Protein AF-B6QK95-F1 (afdb_monomer_lite)

Radius of gyration: 20.12 Å; chains: 1; bounding box: 38×58×38 Å

Foldseek 3Di:
DPVVVCVVVVVDFKDFDWDLLQDQVNLVVDPHHHPQVVCCVVPVDGDTHTPDMDGHPDD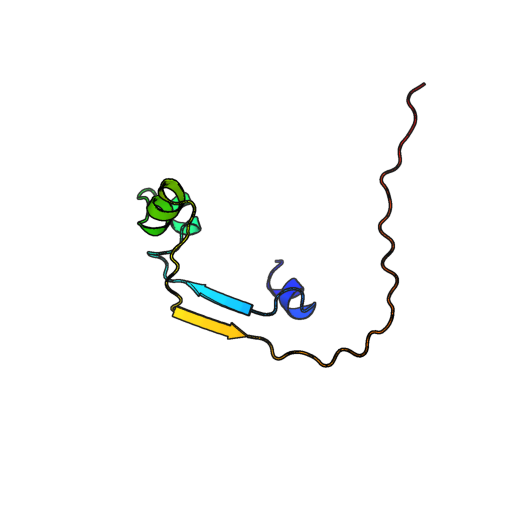PDPDPDDPDDDDDDDPDDDD

Structure (mmCIF, N/CA/C/O backbone):
data_AF-B6QK95-F1
#
_entry.id   AF-B6QK95-F1
#
loop_
_atom_site.group_PDB
_atom_site.id
_atom_site.type_symbol
_atom_site.label_atom_id
_atom_site.label_alt_id
_atom_site.label_comp_id
_atom_site.label_asym_id
_atom_site.label_entity_id
_atom_site.label_seq_id
_atom_site.pdbx_PDB_ins_code
_atom_site.Cartn_x
_atom_site.Cartn_y
_atom_site.Cartn_z
_atom_site.occupancy
_atom_site.B_iso_or_equiv
_atom_site.auth_seq_id
_atom_site.auth_comp_id
_atom_site.auth_asym_id
_atom_site.auth_atom_id
_atom_site.pdbx_PDB_model_num
ATOM 1 N N . MET A 1 1 ? -8.880 4.599 -14.079 1.00 58.28 1 MET A N 1
ATOM 2 C CA . MET A 1 1 ? -8.007 4.763 -15.269 1.00 58.28 1 MET A CA 1
ATOM 3 C C . MET A 1 1 ? -6.774 5.621 -14.939 1.00 58.28 1 MET A C 1
ATOM 5 O O . MET A 1 1 ? -6.520 6.600 -15.618 1.00 58.28 1 MET A O 1
ATOM 9 N N . CYS A 1 2 ? -5.995 5.283 -13.904 1.00 84.75 2 CYS A N 1
ATOM 10 C CA . CYS A 1 2 ? -4.826 6.084 -13.488 1.00 84.75 2 CYS A CA 1
ATOM 11 C C . CYS A 1 2 ? -3.538 5.251 -13.409 1.00 84.75 2 CYS A C 1
ATOM 13 O O . CYS A 1 2 ? -2.515 5.686 -13.916 1.00 84.75 2 CYS A O 1
ATOM 15 N N . LEU A 1 3 ? -3.602 4.011 -12.905 1.00 85.56 3 LEU A N 1
ATOM 16 C CA . LEU A 1 3 ? -2.419 3.153 -12.740 1.00 85.56 3 LEU A CA 1
ATOM 17 C C . LEU A 1 3 ? -1.634 2.923 -14.039 1.00 85.56 3 LEU A C 1
ATOM 19 O O . LEU A 1 3 ? -0.421 3.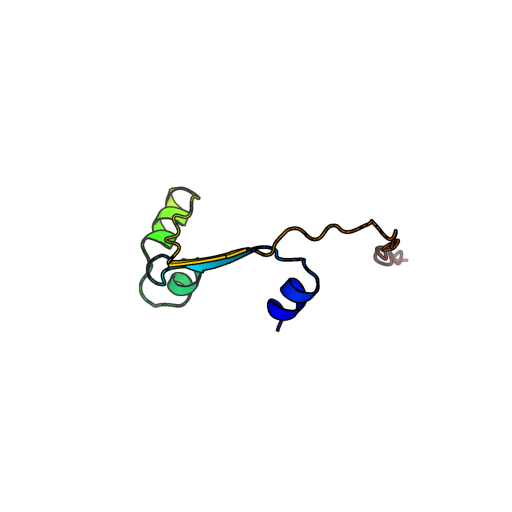091 -14.050 1.00 85.56 3 LEU A O 1
ATOM 23 N N . ARG A 1 4 ? -2.310 2.600 -15.152 1.00 86.31 4 ARG A N 1
ATOM 24 C CA . ARG A 1 4 ? -1.637 2.416 -16.450 1.00 86.31 4 ARG A CA 1
ATOM 25 C C . ARG A 1 4 ? -0.931 3.692 -16.915 1.00 86.31 4 ARG A C 1
ATOM 27 O O . ARG A 1 4 ? 0.224 3.624 -17.317 1.00 86.31 4 ARG A O 1
ATOM 34 N N . GLN A 1 5 ? -1.601 4.841 -16.812 1.00 89.69 5 GLN A N 1
ATOM 35 C CA . GLN A 1 5 ? -1.027 6.130 -17.205 1.00 89.69 5 GLN A CA 1
ATOM 36 C C . GLN A 1 5 ? 0.175 6.495 -16.330 1.00 89.69 5 GLN A C 1
ATOM 38 O O . GLN A 1 5 ? 1.213 6.876 -16.861 1.00 89.69 5 GLN A O 1
ATOM 43 N N . SER A 1 6 ? 0.078 6.323 -15.010 1.00 89.69 6 SER A N 1
ATOM 44 C CA . SER A 1 6 ? 1.198 6.556 -14.095 1.00 89.69 6 SER A CA 1
ATOM 45 C C . SER A 1 6 ? 2.354 5.587 -14.348 1.00 89.69 6 SER A C 1
ATOM 47 O O . SER A 1 6 ? 3.515 5.989 -14.285 1.00 89.69 6 SER A O 1
ATOM 49 N N . TYR A 1 7 ? 2.072 4.331 -14.715 1.00 87.69 7 TYR A N 1
ATOM 50 C CA . TYR A 1 7 ? 3.111 3.379 -15.106 1.00 87.69 7 TYR A CA 1
ATOM 51 C C . TYR A 1 7 ? 3.809 3.812 -16.399 1.00 87.69 7 TYR A C 1
ATOM 53 O O . TYR A 1 7 ? 5.037 3.792 -16.460 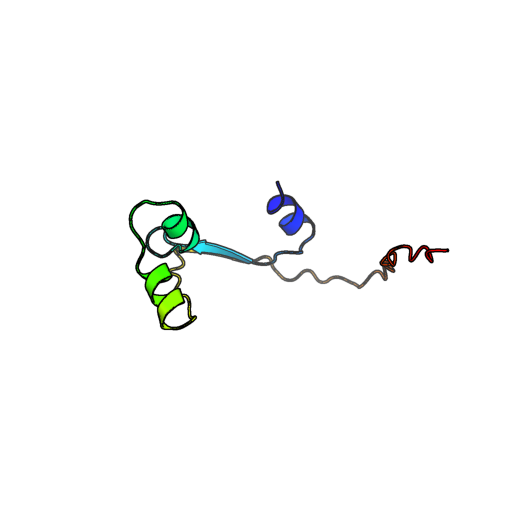1.00 87.69 7 TYR A O 1
ATOM 61 N N . GLU A 1 8 ? 3.055 4.242 -17.414 1.00 86.44 8 GLU A N 1
ATOM 62 C CA . GLU A 1 8 ? 3.576 4.745 -18.694 1.00 86.44 8 GLU A CA 1
ATOM 63 C C . GLU A 1 8 ? 4.388 6.041 -18.520 1.00 86.44 8 GLU A C 1
ATOM 65 O O . GLU A 1 8 ? 5.463 6.179 -19.104 1.00 86.44 8 GLU A O 1
ATOM 70 N N . ARG A 1 9 ? 3.941 6.957 -17.651 1.00 89.56 9 ARG A N 1
ATOM 71 C CA . ARG A 1 9 ? 4.667 8.190 -17.283 1.00 89.56 9 ARG A CA 1
ATOM 72 C C . ARG A 1 9 ? 5.890 7.940 -16.392 1.00 89.56 9 ARG A C 1
ATOM 74 O O . ARG A 1 9 ? 6.719 8.838 -16.219 1.00 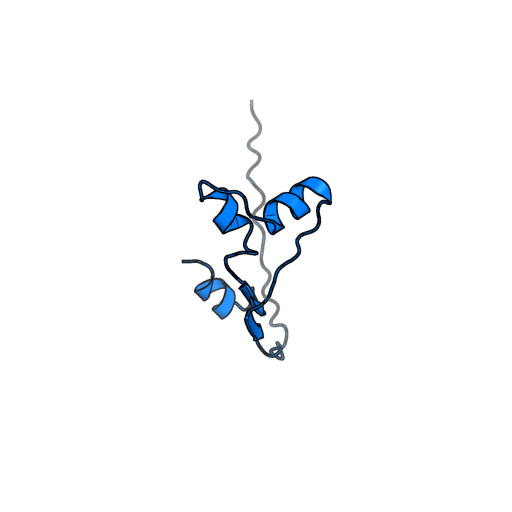89.56 9 ARG A O 1
ATOM 81 N N . GLN A 1 10 ? 6.037 6.711 -15.893 1.00 87.12 10 GLN A N 1
ATOM 82 C CA . GLN A 1 10 ? 7.050 6.292 -14.921 1.00 87.12 10 GLN A CA 1
ATOM 83 C C . GLN A 1 10 ? 6.936 7.040 -13.578 1.00 87.12 10 GLN A C 1
ATOM 85 O O . GLN A 1 10 ? 7.938 7.285 -12.917 1.00 87.12 10 GLN A O 1
ATOM 90 N N . GLU A 1 11 ? 5.715 7.416 -13.194 1.00 89.69 11 GLU A N 1
ATOM 91 C CA . GLU A 1 11 ? 5.382 7.983 -11.877 1.00 89.69 11 GLU A CA 1
ATOM 92 C C . GLU A 1 11 ? 5.336 6.893 -10.795 1.00 89.69 11 GLU A C 1
ATOM 94 O O . GLU A 1 11 ? 5.585 7.165 -9.626 1.00 89.69 11 GLU A O 1
ATOM 99 N N . ILE A 1 12 ? 5.046 5.652 -11.197 1.00 89.88 12 ILE A N 1
ATOM 100 C CA . ILE A 1 12 ? 5.135 4.459 -10.354 1.00 89.88 12 ILE A CA 1
ATOM 101 C C . ILE A 1 12 ? 6.190 3.511 -10.924 1.00 89.88 12 ILE A C 1
ATOM 103 O O . ILE A 1 12 ? 6.195 3.188 -12.117 1.00 89.88 12 ILE A O 1
ATOM 107 N N . THR A 1 13 ? 7.101 3.079 -10.061 1.00 90.19 13 THR A N 1
ATOM 108 C CA . THR A 1 13 ? 8.198 2.161 -10.400 1.00 90.19 13 THR A CA 1
ATOM 109 C C . THR A 1 13 ? 7.942 0.750 -9.901 1.00 90.19 13 THR A C 1
ATOM 111 O O . THR A 1 13 ? 8.516 -0.192 -10.437 1.00 90.19 13 THR A O 1
ATOM 114 N N . GLU A 1 14 ? 7.047 0.595 -8.930 1.00 89.75 14 GLU A N 1
ATOM 115 C CA . GLU A 1 14 ? 6.794 -0.664 -8.251 1.00 89.75 14 GLU A CA 1
ATOM 116 C C . GLU A 1 14 ? 5.293 -0.906 -8.092 1.00 89.75 14 GLU A C 1
ATOM 118 O O . GLU A 1 14 ? 4.530 -0.004 -7.740 1.00 89.75 14 GLU A O 1
ATOM 123 N N . VAL A 1 15 ? 4.879 -2.143 -8.354 1.00 90.00 15 VAL A N 1
ATOM 124 C CA . VAL A 1 15 ? 3.520 -2.625 -8.106 1.00 90.00 15 VAL A CA 1
ATOM 125 C C . VAL A 1 15 ? 3.620 -3.933 -7.332 1.00 90.00 15 VAL A C 1
ATOM 127 O O . VAL A 1 15 ? 4.277 -4.871 -7.783 1.00 90.00 15 VAL A O 1
ATOM 130 N N . ARG A 1 16 ? 2.963 -3.994 -6.169 1.00 90.81 16 ARG A N 1
ATOM 131 C CA . ARG A 1 16 ? 2.898 -5.184 -5.311 1.00 90.81 16 ARG A CA 1
ATOM 132 C C . ARG A 1 16 ? 1.482 -5.746 -5.298 1.00 90.81 16 ARG A C 1
ATOM 134 O O . ARG A 1 16 ? 0.525 -4.997 -5.109 1.00 90.81 16 ARG A O 1
ATOM 141 N N . TRP A 1 17 ? 1.364 -7.058 -5.452 1.00 92.00 17 TRP A N 1
ATOM 142 C CA . TRP A 1 17 ? 0.138 -7.793 -5.161 1.00 92.00 17 TRP A CA 1
ATOM 143 C C . TRP A 1 17 ? 0.158 -8.206 -3.700 1.00 92.00 17 TRP A C 1
ATOM 145 O O . TRP A 1 17 ? 1.150 -8.754 -3.219 1.00 92.00 17 TRP A O 1
ATOM 155 N N . ILE A 1 18 ? -0.927 -7.906 -2.996 1.00 90.88 18 ILE A N 1
ATOM 156 C CA . ILE A 1 18 ? -1.032 -8.113 -1.556 1.00 90.88 18 ILE A CA 1
ATOM 157 C C . ILE A 1 18 ? -2.157 -9.094 -1.268 1.00 90.88 18 ILE A C 1
ATOM 159 O O . ILE A 1 18 ? -3.211 -9.042 -1.911 1.00 90.88 18 ILE A O 1
ATOM 163 N N . ASN A 1 19 ? -1.939 -9.963 -0.288 1.00 89.12 19 ASN A N 1
ATOM 164 C CA . ASN A 1 19 ? -2.916 -10.964 0.088 1.00 89.12 19 ASN A CA 1
ATOM 165 C C . ASN A 1 19 ? -4.194 -10.280 0.590 1.00 89.12 19 ASN A C 1
ATOM 167 O O . ASN A 1 19 ? -4.134 -9.422 1.476 1.00 89.12 19 ASN A O 1
ATOM 171 N N . GLY A 1 20 ? -5.355 -10.687 0.069 1.00 85.69 20 GLY A N 1
ATOM 172 C CA . GLY A 1 20 ? -6.651 -10.102 0.429 1.00 85.69 20 GLY A CA 1
ATOM 173 C C . GLY A 1 20 ? -6.947 -10.135 1.933 1.00 85.69 20 GLY A C 1
ATOM 174 O O . GLY A 1 20 ? -7.489 -9.174 2.470 1.00 85.69 20 GLY A O 1
ATOM 175 N N . ASN A 1 21 ? -6.500 -11.172 2.649 1.00 84.44 21 ASN A N 1
ATOM 176 C CA . ASN A 1 21 ? -6.682 -11.271 4.103 1.00 84.44 21 ASN A CA 1
ATOM 177 C C . ASN A 1 21 ? -5.850 -10.242 4.890 1.00 84.44 21 ASN A C 1
ATOM 179 O O . ASN A 1 21 ? -6.159 -9.957 6.048 1.00 84.44 21 ASN A O 1
ATOM 183 N N . SER A 1 22 ? -4.816 -9.677 4.262 1.00 86.88 22 SER A N 1
ATOM 184 C CA . SER A 1 22 ? -3.953 -8.621 4.803 1.00 86.88 22 SER A CA 1
ATOM 185 C C . SER A 1 22 ? -4.212 -7.247 4.167 1.00 86.88 22 SER A C 1
ATOM 187 O O . SER A 1 22 ? -3.479 -6.298 4.429 1.00 86.88 22 SER A O 1
ATOM 189 N N . ASN A 1 23 ? -5.252 -7.111 3.333 1.00 87.94 23 ASN A N 1
ATOM 190 C CA . ASN A 1 23 ? -5.567 -5.861 2.648 1.00 87.94 23 ASN A CA 1
ATOM 191 C C . ASN A 1 23 ? -6.508 -4.986 3.505 1.00 87.94 23 ASN A C 1
ATOM 193 O O . ASN A 1 23 ? -7.694 -5.306 3.637 1.00 87.94 23 ASN A O 1
ATOM 197 N N . PRO A 1 24 ? -6.033 -3.858 4.064 1.00 86.25 24 PRO A N 1
ATOM 198 C CA . PRO A 1 24 ? -6.867 -2.986 4.887 1.00 86.25 24 PRO A CA 1
ATOM 199 C C . PRO A 1 24 ? -7.974 -2.301 4.075 1.00 86.25 24 PRO A C 1
ATOM 201 O O . PRO A 1 24 ? -9.060 -2.091 4.603 1.00 86.25 24 PRO A O 1
ATOM 204 N N . ALA A 1 25 ? -7.749 -2.006 2.789 1.00 86.62 25 ALA A N 1
ATOM 205 C CA . ALA A 1 25 ? -8.768 -1.387 1.942 1.00 86.62 25 ALA A CA 1
ATOM 206 C C . ALA A 1 25 ? -9.949 -2.338 1.695 1.00 86.62 25 ALA A C 1
ATOM 208 O O . ALA A 1 25 ? -11.102 -1.923 1.751 1.00 86.62 25 ALA A O 1
ATOM 209 N N . ASP A 1 26 ? -9.664 -3.626 1.485 1.00 85.00 26 ASP A N 1
ATOM 210 C CA . ASP A 1 26 ? -10.694 -4.662 1.353 1.00 85.00 26 ASP A CA 1
ATOM 211 C C . ASP A 1 26 ? -11.507 -4.795 2.651 1.00 85.00 26 ASP A C 1
ATOM 213 O O . ASP A 1 26 ? -12.738 -4.782 2.622 1.00 85.00 26 ASP A O 1
ATOM 217 N N . ALA A 1 27 ? -10.832 -4.804 3.805 1.00 84.00 27 ALA A N 1
ATOM 218 C CA . ALA A 1 27 ? -11.486 -4.843 5.112 1.00 84.00 27 ALA A CA 1
ATOM 219 C C . ALA A 1 27 ? -12.405 -3.648 5.385 1.00 84.00 27 ALA A C 1
ATOM 221 O O . ALA A 1 27 ? -13.445 -3.827 6.007 1.00 84.00 27 ALA A O 1
ATOM 222 N N . MET A 1 28 ? -12.065 -2.453 4.893 1.00 83.44 28 MET A N 1
ATOM 223 C CA . MET A 1 28 ? -12.929 -1.270 5.010 1.00 83.44 28 MET A CA 1
ATOM 224 C C . MET A 1 28 ? -14.229 -1.389 4.201 1.00 83.44 28 MET A C 1
ATOM 226 O O . MET A 1 28 ? -15.194 -0.690 4.494 1.00 83.44 28 MET A O 1
ATOM 230 N N . THR A 1 29 ? -14.264 -2.257 3.186 1.00 85.12 29 THR A N 1
ATOM 231 C CA . THR A 1 29 ? -15.440 -2.463 2.319 1.00 85.12 29 THR A CA 1
ATOM 232 C C . THR A 1 29 ? -16.247 -3.719 2.654 1.00 85.12 29 THR A C 1
ATOM 234 O O . THR A 1 29 ? -17.367 -3.881 2.167 1.00 85.12 29 THR A O 1
ATOM 237 N N . LYS A 1 30 ? -15.705 -4.609 3.492 1.00 83.19 30 LYS A N 1
ATOM 238 C CA . LYS A 1 30 ? -16.350 -5.853 3.929 1.00 83.19 30 LYS A CA 1
ATOM 239 C C . LYS A 1 30 ? -16.992 -5.694 5.304 1.00 83.19 30 LYS A C 1
ATOM 241 O O . LYS A 1 30 ? -16.658 -4.811 6.081 1.00 83.19 30 LYS A O 1
ATOM 246 N N . SER A 1 31 ? -17.905 -6.607 5.632 1.00 78.38 31 SER A N 1
ATOM 247 C CA . SER A 1 31 ? -18.595 -6.608 6.927 1.00 78.38 31 SER A CA 1
ATOM 248 C C . SER A 1 31 ? -17.715 -7.051 8.101 1.00 78.38 31 SER A C 1
ATOM 250 O O . SER A 1 31 ? -18.013 -6.710 9.243 1.00 78.38 31 SER A O 1
ATOM 252 N N . LYS A 1 32 ? -16.644 -7.816 7.849 1.00 81.25 32 LYS A N 1
ATOM 253 C CA . LYS A 1 32 ? -15.704 -8.281 8.880 1.00 81.25 32 LYS A CA 1
ATOM 254 C C . LYS A 1 32 ? -14.366 -7.541 8.761 1.00 81.25 32 LYS A C 1
ATOM 256 O O . LYS A 1 32 ? -13.781 -7.581 7.676 1.00 81.25 32 LYS A O 1
ATOM 261 N N . PRO A 1 33 ? -13.852 -6.935 9.849 1.00 80.38 33 PRO A N 1
ATOM 262 C CA . PRO A 1 33 ? -12.533 -6.314 9.845 1.00 80.38 33 PRO A CA 1
ATOM 263 C C . PRO A 1 33 ? -11.438 -7.377 9.682 1.00 80.38 33 PRO A C 1
ATOM 265 O O . PRO A 1 33 ? -11.577 -8.506 10.160 1.00 80.38 33 PRO A O 1
ATOM 268 N N . CYS A 1 34 ? -10.338 -7.021 9.013 1.00 85.62 34 CYS A N 1
ATOM 269 C CA . CYS A 1 34 ? -9.163 -7.883 8.908 1.00 85.62 34 CYS A CA 1
ATOM 270 C C . CYS A 1 34 ? -8.127 -7.534 9.979 1.00 85.62 34 CYS A C 1
ATOM 272 O O . CYS A 1 34 ? -8.091 -6.423 10.515 1.00 85.62 34 CYS A O 1
ATOM 274 N N . ARG A 1 35 ? -7.235 -8.487 10.255 1.00 85.81 35 ARG A N 1
ATOM 275 C CA . ARG A 1 35 ? -6.151 -8.307 11.224 1.00 85.81 35 ARG A CA 1
ATOM 276 C C . ARG A 1 35 ? -5.225 -7.142 10.851 1.00 85.81 35 ARG A C 1
ATOM 278 O O . ARG A 1 35 ? -4.797 -6.418 11.740 1.00 85.81 35 ARG A O 1
ATOM 285 N N . ALA A 1 36 ? -4.958 -6.928 9.561 1.00 86.94 36 ALA A N 1
ATOM 286 C CA . ALA A 1 36 ? -4.110 -5.824 9.108 1.00 86.94 36 ALA A CA 1
ATOM 287 C C . ALA A 1 36 ? -4.728 -4.445 9.402 1.00 86.94 36 ALA A C 1
ATOM 289 O O . ALA A 1 36 ? -4.006 -3.511 9.741 1.00 86.94 36 ALA A O 1
ATOM 290 N N . LEU A 1 37 ? -6.059 -4.323 9.329 1.00 88.81 37 LEU A N 1
ATOM 291 C CA . LEU A 1 37 ? -6.762 -3.097 9.709 1.00 88.81 37 LEU A CA 1
ATOM 292 C C . LEU A 1 37 ? -6.703 -2.866 11.226 1.00 88.81 37 LEU A C 1
ATOM 294 O O . LEU A 1 37 ? -6.462 -1.744 11.656 1.00 88.81 37 LEU A O 1
ATOM 298 N N . GLN A 1 38 ? -6.868 -3.922 12.027 1.00 89.00 38 GLN A N 1
ATOM 299 C CA . GLN A 1 38 ? -6.730 -3.837 13.484 1.00 89.00 38 GLN A CA 1
ATOM 300 C C . GLN A 1 38 ? -5.313 -3.395 13.892 1.00 89.00 38 GLN A C 1
ATOM 302 O O . GLN A 1 38 ? -5.161 -2.441 14.646 1.00 89.00 38 GLN A O 1
ATOM 307 N N . GLU A 1 39 ? -4.272 -4.024 13.333 1.00 90.88 39 GLU A N 1
ATOM 308 C CA . GLU A 1 39 ? -2.874 -3.654 13.602 1.00 90.88 39 GLU A CA 1
ATOM 309 C C . GLU A 1 39 ? -2.571 -2.203 13.197 1.00 90.88 39 GLU A C 1
ATOM 311 O O . GLU A 1 39 ? -1.867 -1.499 13.927 1.00 90.88 39 GLU A O 1
ATOM 316 N N . LEU A 1 40 ? -3.139 -1.736 12.079 1.00 91.81 40 LEU A N 1
ATOM 317 C CA . LEU A 1 40 ? -3.021 -0.344 11.652 1.00 91.81 40 LEU A CA 1
ATOM 318 C C . LEU A 1 40 ? -3.623 0.617 12.684 1.00 91.81 40 LEU A C 1
ATOM 320 O O . LEU A 1 40 ? -2.984 1.613 13.006 1.00 91.81 40 LEU A O 1
ATOM 324 N N . ILE A 1 41 ? -4.809 0.324 13.219 1.00 91.38 41 ILE A N 1
ATOM 325 C CA . ILE A 1 41 ? -5.465 1.169 14.229 1.00 91.38 41 ILE A CA 1
ATOM 326 C C . ILE A 1 41 ? -4.663 1.178 15.535 1.00 91.38 41 ILE A C 1
ATOM 328 O O . ILE A 1 41 ? -4.410 2.243 16.094 1.00 91.38 41 ILE A O 1
ATOM 332 N N . ASP A 1 42 ? -4.226 0.007 15.996 1.00 95.00 42 ASP A N 1
ATOM 333 C CA . ASP A 1 42 ? -3.591 -0.133 17.309 1.00 95.00 42 ASP A CA 1
ATOM 334 C C . ASP A 1 42 ? -2.154 0.399 17.334 1.00 95.00 42 ASP A C 1
ATOM 336 O O . ASP A 1 42 ? -1.681 0.894 18.356 1.00 95.00 42 ASP A O 1
ATOM 340 N N . THR A 1 43 ? -1.428 0.271 16.221 1.00 95.62 43 THR A N 1
ATOM 341 C CA . THR A 1 43 ? 0.023 0.515 16.192 1.00 95.62 43 THR A CA 1
ATOM 342 C C . THR A 1 43 ? 0.459 1.576 15.190 1.00 95.62 43 THR A C 1
ATOM 344 O O . THR A 1 43 ? 1.641 1.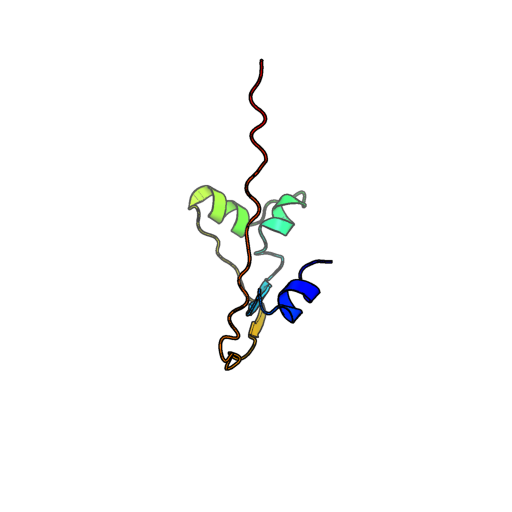924 15.154 1.00 95.62 43 THR A O 1
ATOM 347 N N . ASN A 1 44 ? -0.464 2.080 14.363 1.00 94.12 44 ASN A N 1
ATOM 348 C CA . ASN A 1 44 ? -0.176 2.929 13.205 1.00 94.12 44 ASN A CA 1
ATOM 349 C C . ASN A 1 44 ? 0.847 2.304 12.236 1.00 94.12 44 ASN A C 1
ATOM 351 O O . ASN A 1 44 ? 1.580 3.000 11.530 1.00 94.12 44 ASN A O 1
ATOM 355 N N . LYS A 1 45 ? 0.931 0.969 12.224 1.00 90.38 45 LYS A N 1
ATOM 356 C CA . LYS A 1 45 ? 1.789 0.195 11.330 1.00 90.38 45 LYS A CA 1
ATOM 357 C C . LYS A 1 45 ? 0.941 -0.804 10.575 1.00 90.38 45 LYS A C 1
ATOM 359 O O . LYS A 1 45 ? 0.073 -1.456 11.143 1.00 90.38 45 LYS A O 1
ATOM 364 N N . LEU A 1 46 ? 1.236 -0.942 9.290 1.00 86.88 46 LEU A N 1
ATOM 365 C CA . LEU A 1 46 ? 0.557 -1.890 8.430 1.00 86.88 46 LEU A CA 1
ATOM 366 C C . LEU A 1 46 ? 1.487 -3.059 8.124 1.00 86.88 46 LEU A C 1
ATOM 368 O O . LEU A 1 46 ? 2.584 -2.868 7.595 1.00 86.88 46 LEU A O 1
ATOM 372 N N . ARG A 1 47 ? 1.029 -4.270 8.432 1.00 84.88 47 ARG A N 1
ATOM 373 C CA . ARG A 1 47 ? 1.690 -5.501 8.019 1.00 84.88 47 ARG A CA 1
ATOM 374 C C . ARG A 1 47 ? 0.977 -6.052 6.793 1.00 84.88 47 ARG A C 1
ATOM 376 O O . ARG A 1 47 ? -0.200 -6.392 6.855 1.00 84.88 47 ARG A O 1
ATOM 383 N N . ILE A 1 48 ? 1.700 -6.091 5.681 1.00 85.81 48 ILE A N 1
ATOM 384 C CA . ILE A 1 48 ? 1.181 -6.518 4.384 1.00 85.81 48 ILE A CA 1
ATOM 385 C C . ILE A 1 48 ? 1.911 -7.789 3.972 1.00 85.81 48 ILE A C 1
ATOM 387 O O . ILE A 1 48 ? 3.143 -7.797 3.933 1.00 85.81 48 ILE A O 1
ATOM 391 N N . ASP A 1 49 ? 1.154 -8.821 3.614 1.00 90.19 49 ASP A N 1
ATOM 392 C CA . ASP A 1 49 ? 1.708 -10.026 3.008 1.00 90.19 49 ASP A CA 1
ATOM 393 C C . ASP A 1 49 ? 1.709 -9.848 1.486 1.00 90.19 49 ASP A C 1
ATOM 395 O O . ASP A 1 49 ? 0.665 -9.629 0.867 1.00 90.19 49 ASP A O 1
ATOM 399 N N . VAL A 1 50 ? 2.900 -9.868 0.889 1.00 91.06 50 VAL A N 1
ATOM 400 C CA . VAL A 1 50 ? 3.097 -9.640 -0.547 1.00 91.06 50 VAL A CA 1
ATOM 401 C C . VAL A 1 50 ? 3.136 -10.987 -1.259 1.00 91.06 50 VAL A C 1
ATOM 403 O O . VAL A 1 50 ? 4.052 -11.773 -1.034 1.00 91.06 50 VAL A O 1
ATOM 406 N N . ASP A 1 51 ? 2.173 -11.225 -2.147 1.00 92.25 51 ASP A N 1
ATOM 407 C CA . ASP A 1 51 ? 2.095 -12.452 -2.949 1.00 92.25 51 ASP A CA 1
ATOM 408 C C . ASP A 1 51 ? 3.022 -12.384 -4.178 1.00 92.25 51 ASP A C 1
ATOM 410 O O . ASP A 1 51 ? 3.468 -13.402 -4.704 1.00 92.25 51 ASP A O 1
ATOM 414 N N . GLY A 1 52 ? 3.340 -11.174 -4.643 1.00 91.88 52 GLY A N 1
ATOM 415 C CA . GLY A 1 52 ? 4.270 -10.943 -5.744 1.00 91.88 52 GLY A CA 1
ATOM 416 C C . GLY A 1 52 ? 4.480 -9.460 -6.017 1.00 91.88 52 GLY A C 1
ATOM 417 O O . GLY A 1 52 ? 3.743 -8.608 -5.515 1.00 91.88 52 GLY A O 1
ATOM 418 N N . TRP A 1 53 ? 5.479 -9.128 -6.830 1.00 92.94 53 TRP A N 1
ATOM 419 C CA . TRP A 1 53 ? 5.736 -7.750 -7.241 1.00 92.94 53 TRP A CA 1
ATOM 420 C C . TRP A 1 53 ? 6.365 -7.682 -8.628 1.00 92.94 53 TRP A C 1
ATOM 422 O O . TRP A 1 53 ? 6.999 -8.626 -9.098 1.00 92.94 53 TRP A O 1
ATOM 432 N N . VAL A 1 54 ? 6.183 -6.538 -9.278 1.00 90.50 54 VAL A N 1
ATOM 433 C CA . VAL A 1 54 ? 6.907 -6.164 -10.491 1.00 90.50 54 VAL A CA 1
ATOM 434 C C . VAL A 1 54 ? 7.553 -4.811 -10.247 1.00 90.50 54 VAL A C 1
ATOM 436 O O . VAL A 1 54 ? 6.892 -3.853 -9.841 1.00 90.50 54 VAL A O 1
ATOM 439 N N . GLU A 1 55 ? 8.846 -4.740 -10.540 1.00 91.88 55 GLU A N 1
ATOM 440 C CA . GLU A 1 55 ? 9.636 -3.520 -10.471 1.00 91.88 55 GLU A CA 1
ATOM 441 C C . GLU A 1 55 ? 10.107 -3.131 -11.873 1.00 91.88 55 GLU A C 1
ATOM 443 O O . GLU A 1 55 ? 10.570 -3.958 -12.664 1.00 91.88 55 GLU A O 1
ATOM 448 N N . ARG A 1 56 ? 9.964 -1.850 -12.202 1.00 86.06 56 ARG A N 1
ATOM 449 C CA . ARG A 1 56 ? 10.474 -1.290 -13.445 1.00 86.06 56 ARG A CA 1
ATOM 450 C C . ARG A 1 56 ? 11.971 -0.993 -13.284 1.00 86.06 56 ARG A C 1
ATOM 452 O O . ARG A 1 56 ? 12.333 -0.252 -12.374 1.00 86.06 56 ARG A O 1
ATOM 459 N N . PRO A 1 57 ? 12.830 -1.437 -14.218 1.00 86.25 57 PRO A N 1
ATOM 460 C CA . PRO A 1 57 ? 14.242 -1.089 -14.179 1.00 86.25 57 PRO A CA 1
ATOM 461 C C . PRO A 1 57 ? 14.445 0.429 -14.329 1.00 86.25 57 PRO A C 1
ATOM 463 O O . PRO A 1 57 ? 13.709 1.082 -15.083 1.00 86.25 57 PRO A O 1
ATOM 466 N N . PRO A 1 58 ? 15.451 1.009 -13.655 1.00 80.06 58 PRO A N 1
ATOM 467 C CA . PRO A 1 58 ? 15.711 2.437 -13.721 1.00 80.06 58 PRO A CA 1
ATOM 468 C C . PRO A 1 58 ? 16.069 2.840 -15.155 1.00 80.06 58 PRO A C 1
ATOM 470 O O . PRO A 1 58 ? 17.073 2.410 -15.724 1.00 80.06 58 PRO A O 1
ATOM 473 N N . THR A 1 59 ? 15.247 3.693 -15.765 1.00 71.69 59 THR A N 1
ATOM 474 C CA . THR A 1 59 ? 15.592 4.314 -17.048 1.00 71.69 59 THR A CA 1
ATOM 475 C C . THR A 1 59 ? 16.729 5.307 -16.844 1.00 71.69 59 THR A C 1
ATOM 477 O O . THR A 1 59 ? 16.602 6.226 -16.034 1.00 71.69 59 THR A O 1
ATOM 480 N N . LYS A 1 60 ? 17.804 5.188 -17.636 1.00 62.44 60 LYS A N 1
ATOM 481 C CA . LYS A 1 60 ? 18.821 6.238 -17.795 1.00 62.44 60 LYS A CA 1
ATOM 482 C C . LYS A 1 60 ? 18.180 7.449 -18.482 1.00 62.44 60 LYS A C 1
ATOM 484 O O . LYS A 1 60 ? 18.282 7.612 -19.693 1.00 62.44 60 LYS A O 1
ATOM 489 N N . ARG A 1 61 ? 17.444 8.272 -17.736 1.00 59.78 61 ARG A N 1
ATOM 490 C CA . ARG A 1 61 ? 16.908 9.530 -18.259 1.00 59.78 61 ARG A CA 1
ATOM 491 C C . ARG A 1 61 ? 18.055 10.538 -18.314 1.00 59.78 61 ARG A C 1
ATOM 493 O O . ARG A 1 61 ? 18.503 11.014 -17.277 1.00 59.78 61 ARG A O 1
ATOM 500 N N . THR A 1 62 ? 18.517 10.892 -19.510 1.00 57.16 62 THR A N 1
ATOM 501 C CA . THR A 1 62 ? 19.157 12.199 -19.714 1.00 57.16 62 THR A CA 1
ATOM 502 C C . THR A 1 62 ? 18.101 13.266 -19.424 1.00 57.16 62 THR A C 1
ATOM 504 O O . THR A 1 62 ? 17.028 13.216 -20.034 1.00 57.16 62 THR A O 1
ATOM 507 N N . PRO A 1 63 ? 18.334 14.199 -18.488 1.00 56.88 63 PRO A N 1
ATOM 508 C CA . PRO A 1 63 ? 17.338 15.198 -18.144 1.00 56.88 63 PRO A CA 1
ATOM 509 C C . PRO A 1 63 ? 17.172 16.157 -19.326 1.00 56.88 63 PRO A C 1
ATOM 511 O O . PRO A 1 63 ? 17.982 17.054 -19.529 1.00 56.88 63 PRO A O 1
ATOM 514 N N . SER A 1 64 ? 16.117 15.986 -20.128 1.00 57.75 64 SER A N 1
ATOM 515 C CA . SER A 1 64 ? 15.647 17.09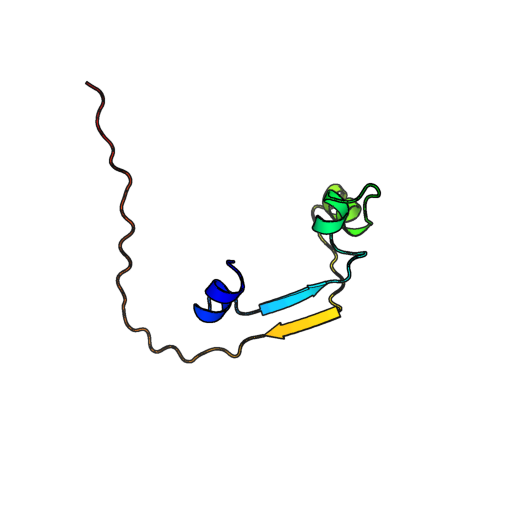1 -20.960 1.00 57.75 64 SER A CA 1
ATOM 516 C C . SER A 1 64 ? 14.921 18.050 -20.025 1.00 57.75 64 SER A C 1
ATOM 518 O O . SER A 1 64 ? 13.850 17.708 -19.516 1.00 57.75 64 SER A O 1
ATOM 520 N N . SER A 1 65 ? 15.507 19.215 -19.764 1.00 57.69 65 SER A N 1
ATOM 521 C CA . SER A 1 65 ? 14.898 20.280 -18.968 1.00 57.69 65 SER A CA 1
ATOM 522 C C . SER A 1 65 ? 13.545 20.674 -19.560 1.00 57.69 65 SER A C 1
ATOM 524 O O . SER A 1 65 ? 13.467 21.479 -20.483 1.00 57.69 65 SER A O 1
ATOM 526 N N . LYS A 1 66 ? 12.455 20.104 -19.046 1.00 62.31 66 LYS A N 1
ATOM 527 C CA . LYS A 1 66 ? 11.107 20.614 -19.297 1.00 62.31 66 LYS A CA 1
ATOM 528 C C . LYS A 1 66 ? 10.732 21.458 -18.091 1.00 62.31 66 LYS A C 1
ATOM 530 O O . LYS A 1 66 ? 10.481 20.929 -17.014 1.00 62.31 66 LYS A O 1
ATOM 535 N N . SER A 1 67 ? 10.762 22.778 -18.272 1.00 55.53 67 SER A N 1
ATOM 536 C CA . SER A 1 67 ? 10.253 23.737 -17.292 1.00 55.53 67 SER A CA 1
ATOM 537 C C . SER A 1 67 ? 8.750 23.504 -17.139 1.00 55.53 67 SER A C 1
ATOM 539 O O . SER A 1 67 ? 7.967 23.855 -18.019 1.00 55.53 67 SER A O 1
ATOM 541 N N . VAL A 1 68 ? 8.349 22.848 -16.051 1.00 59.69 68 VAL A N 1
ATOM 542 C CA . VAL A 1 68 ? 6.942 22.730 -15.664 1.00 59.69 68 VAL A CA 1
ATOM 543 C C . VAL A 1 68 ? 6.613 23.976 -14.850 1.00 59.69 68 VAL A C 1
ATOM 545 O O . VAL A 1 68 ? 7.091 24.134 -13.729 1.00 59.69 68 VAL A O 1
ATOM 548 N N . ARG A 1 69 ? 5.847 24.902 -15.436 1.00 61.12 69 ARG A N 1
ATOM 549 C CA . ARG A 1 69 ? 5.335 26.074 -14.718 1.00 61.12 69 ARG A CA 1
ATOM 550 C C . ARG A 1 69 ? 4.068 25.666 -13.973 1.00 61.12 69 ARG A C 1
ATOM 552 O O . ARG A 1 69 ? 3.086 25.288 -14.602 1.00 61.12 69 ARG A O 1
ATOM 559 N N . PHE A 1 70 ? 4.096 25.752 -12.648 1.00 52.47 70 PHE A N 1
ATOM 560 C CA . PHE A 1 70 ? 2.890 25.674 -11.831 1.00 52.47 70 PHE A CA 1
ATOM 561 C C . PHE A 1 70 ? 2.181 27.027 -11.915 1.00 52.47 70 PHE A C 1
ATOM 563 O O . PHE A 1 70 ? 2.754 28.052 -11.550 1.00 52.47 70 PHE A O 1
ATOM 570 N N . THR A 1 71 ? 0.964 27.049 -12.452 1.00 57.62 71 THR A N 1
ATOM 571 C CA . THR A 1 71 ? 0.115 28.244 -12.439 1.00 57.62 71 THR A CA 1
ATOM 572 C C . THR A 1 71 ? -0.339 28.495 -11.006 1.00 57.62 71 THR A C 1
ATOM 574 O O . THR A 1 71 ? -1.004 27.645 -10.412 1.00 57.62 71 THR A O 1
ATOM 577 N N . THR A 1 72 ? 0.038 29.636 -10.434 1.00 65.69 72 THR A N 1
ATOM 578 C CA . THR A 1 72 ? -0.494 30.096 -9.148 1.00 65.69 72 THR A CA 1
ATOM 579 C C . THR A 1 72 ? -1.990 30.399 -9.281 1.00 65.69 72 THR A C 1
ATOM 581 O O . THR A 1 72 ? -2.397 30.899 -10.333 1.00 65.69 72 THR A O 1
ATOM 584 N N . PRO A 1 73 ? -2.815 30.103 -8.260 1.00 59.22 73 PRO A N 1
ATOM 585 C CA . PRO A 1 73 ? -4.224 30.471 -8.275 1.00 59.22 73 PRO A CA 1
ATOM 586 C C . PRO A 1 73 ? -4.373 31.997 -8.280 1.00 59.22 73 PRO A C 1
ATOM 588 O O . PRO A 1 73 ? -3.612 32.711 -7.628 1.00 59.22 73 PRO A O 1
ATOM 591 N N . ASP A 1 74 ? -5.337 32.465 -9.065 1.00 54.84 74 ASP A N 1
ATOM 592 C CA . ASP A 1 74 ? -5.631 33.873 -9.311 1.00 54.84 74 ASP A CA 1
ATOM 593 C C . ASP A 1 74 ? -6.252 34.506 -8.055 1.00 54.84 74 ASP A C 1
ATOM 595 O O . ASP A 1 74 ? -7.413 34.260 -7.720 1.00 54.84 74 ASP A O 1
ATOM 599 N N . THR A 1 75 ? -5.464 35.275 -7.303 1.00 59.25 75 THR A N 1
ATOM 600 C CA . THR A 1 75 ? -5.975 36.036 -6.159 1.00 59.25 75 THR A CA 1
ATOM 601 C C . THR A 1 75 ? -6.664 37.290 -6.687 1.00 59.25 75 THR A C 1
ATOM 603 O O . THR A 1 75 ? -6.038 38.336 -6.843 1.00 59.25 75 THR A O 1
ATOM 606 N N . THR A 1 76 ? -7.967 37.194 -6.954 1.00 70.31 76 THR A N 1
ATOM 607 C CA . THR A 1 76 ? -8.823 38.370 -7.169 1.00 70.31 76 THR A CA 1
ATOM 608 C C . THR A 1 76 ? -8.988 39.114 -5.835 1.00 70.31 76 THR A C 1
ATOM 610 O O . THR A 1 76 ? -9.493 38.514 -4.883 1.00 70.31 76 THR A O 1
ATOM 613 N N . PRO A 1 77 ? -8.581 40.390 -5.706 1.00 63.41 77 PRO A N 1
ATOM 614 C CA . PRO A 1 77 ? -8.848 41.158 -4.496 1.00 63.41 77 PRO A CA 1
ATOM 615 C C . PRO A 1 77 ? -10.336 41.535 -4.440 1.00 63.41 77 PRO A C 1
ATOM 617 O O . PRO A 1 77 ? -10.892 42.053 -5.409 1.00 63.41 77 PRO A O 1
ATOM 620 N N . ALA A 1 78 ? -10.982 41.252 -3.308 1.00 62.09 78 ALA A N 1
ATOM 621 C CA . ALA A 1 78 ? -12.332 41.723 -3.015 1.00 62.09 78 ALA A CA 1
ATOM 622 C C . ALA A 1 78 ? -12.311 43.247 -2.790 1.00 62.09 78 ALA A C 1
ATOM 624 O O . ALA A 1 78 ? -11.437 43.743 -2.076 1.00 62.09 78 ALA A O 1
ATOM 625 N N . LEU A 1 79 ? -13.244 43.953 -3.438 1.00 64.38 79 LEU A N 1
ATOM 626 C CA . LEU A 1 79 ? -13.512 45.387 -3.258 1.00 64.38 79 LEU A CA 1
ATOM 627 C C . LEU A 1 79 ? -14.177 45.673 -1.908 1.00 64.38 79 LEU A C 1
ATOM 629 O O . LEU A 1 79 ? -15.016 44.842 -1.488 1.00 64.38 79 LEU A O 1
#

Organism: Talaromyces marneffei (strain ATCC 18224 / CBS 334.59 / QM 7333) (NCBI:txid441960)

Sequence (79 aa):
MCLRQSYERQEITEVRWINGNSNPADAMTKSKPCRALQELIDTNKLRIDVDGWVERPPTKRTPSSKSVRFTTPDTTPAL

Secondary structure (DSSP, 8-state):
--HHHHHHHTS--EEEEE-GGG-HHHHHHSSS--HHHHHHHHHS-----EEEEEEPPPP---------PPPPP--PPP-

pLDDT: mean 80.3, std 12.95, range [52.47, 95.62]